Protein AF-A0A0Q4CET9-F1 (afdb_monomer_lite)

Structure (mmCIF, N/CA/C/O backbone):
data_AF-A0A0Q4CET9-F1
#
_entry.id   AF-A0A0Q4CET9-F1
#
loop_
_atom_site.group_PDB
_atom_site.id
_atom_site.type_symbol
_atom_site.label_atom_id
_atom_site.label_alt_id
_atom_site.label_comp_id
_atom_site.label_asym_id
_atom_site.label_entity_id
_atom_site.label_seq_id
_atom_site.pdbx_PDB_ins_code
_atom_site.Cartn_x
_atom_site.Cartn_y
_atom_site.Cartn_z
_atom_site.occupancy
_atom_site.B_iso_or_equiv
_atom_site.auth_seq_id
_atom_site.auth_comp_id
_atom_site.auth_asym_id
_atom_site.auth_atom_id
_atom_site.pdbx_PDB_model_num
ATOM 1 N N . MET A 1 1 ? 0.821 34.204 -10.139 1.00 48.25 1 MET A N 1
ATOM 2 C CA . MET A 1 1 ? -0.213 33.150 -10.226 1.00 48.25 1 MET A CA 1
ATOM 3 C C . MET A 1 1 ? 0.452 31.822 -9.916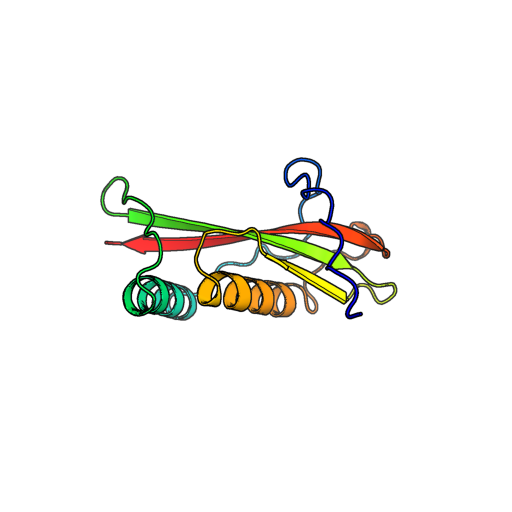 1.00 48.25 1 MET A C 1
ATOM 5 O O . MET A 1 1 ? 1.398 31.469 -10.604 1.00 48.25 1 MET A O 1
ATOM 9 N N . VAL A 1 2 ? 0.029 31.148 -8.847 1.00 58.38 2 VAL A N 1
ATOM 10 C CA . VAL A 1 2 ? 0.481 29.784 -8.529 1.00 58.38 2 VAL A CA 1
ATOM 11 C C . VAL A 1 2 ? -0.295 28.835 -9.450 1.00 58.38 2 VAL A C 1
ATOM 13 O O . VAL A 1 2 ? -1.516 28.986 -9.529 1.00 58.38 2 VAL A O 1
ATOM 16 N N . PRO A 1 3 ? 0.351 27.919 -10.191 1.00 54.19 3 PRO A N 1
ATOM 17 C CA . PRO A 1 3 ? -0.373 26.982 -11.040 1.00 54.19 3 PRO A CA 1
ATOM 18 C C . PRO A 1 3 ? -1.286 26.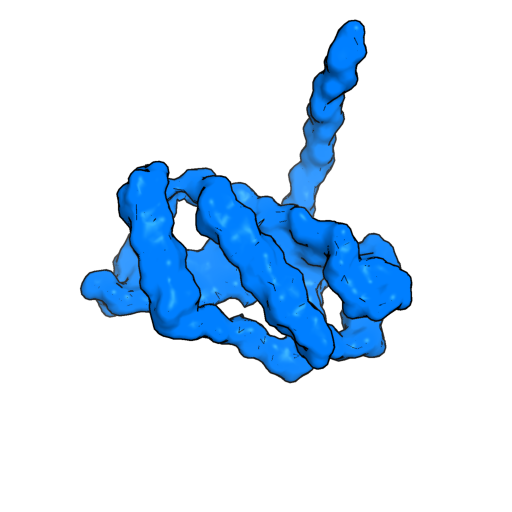106 -10.174 1.00 54.19 3 PRO A C 1
ATOM 20 O O . PRO A 1 3 ? -0.839 25.488 -9.207 1.00 54.19 3 PRO A O 1
ATOM 23 N N . VAL A 1 4 ? -2.577 26.087 -10.512 1.00 57.38 4 VAL A N 1
ATOM 24 C CA . VAL A 1 4 ? -3.564 25.187 -9.904 1.00 57.38 4 VAL A CA 1
ATOM 25 C C . VAL A 1 4 ? -3.126 23.754 -10.226 1.00 57.38 4 VAL A C 1
ATOM 27 O O . VAL A 1 4 ? -2.838 23.480 -11.396 1.00 57.38 4 VAL A O 1
ATOM 30 N N . PRO A 1 5 ? -3.038 22.840 -9.244 1.00 59.28 5 PRO A N 1
ATOM 31 C CA . PRO A 1 5 ? -2.676 21.458 -9.521 1.00 59.28 5 PRO A CA 1
ATOM 32 C C . PRO A 1 5 ? -3.666 20.885 -10.534 1.00 59.28 5 PRO A C 1
ATOM 34 O O . PRO A 1 5 ? -4.872 20.868 -10.289 1.00 59.28 5 PRO A O 1
ATOM 37 N N . GLN A 1 6 ? -3.163 20.449 -11.688 1.00 55.19 6 GLN A N 1
ATOM 38 C CA . GLN A 1 6 ? -3.982 19.763 -12.679 1.00 55.19 6 GLN A CA 1
ATOM 39 C C . GLN A 1 6 ? -4.577 18.517 -12.021 1.00 55.19 6 GLN A C 1
ATOM 41 O O . GLN A 1 6 ? -3.845 17.731 -11.411 1.00 55.19 6 GLN A O 1
ATOM 46 N N . ALA A 1 7 ? -5.898 18.353 -12.127 1.00 50.06 7 ALA A N 1
ATOM 47 C CA . ALA A 1 7 ? -6.579 17.139 -11.710 1.00 50.06 7 ALA A CA 1
ATOM 48 C C . ALA A 1 7 ? -5.901 15.960 -12.416 1.00 50.06 7 ALA A C 1
ATOM 50 O O . ALA A 1 7 ? -6.000 15.808 -13.633 1.00 50.06 7 ALA A O 1
ATOM 51 N N . ARG A 1 8 ? -5.142 15.164 -11.658 1.00 58.56 8 ARG A N 1
ATOM 52 C CA . ARG A 1 8 ? -4.598 13.907 -12.163 1.00 58.56 8 ARG A CA 1
ATOM 53 C C . ARG A 1 8 ? -5.801 13.065 -12.556 1.00 58.56 8 ARG A C 1
ATOM 55 O O . ARG A 1 8 ? -6.713 12.919 -11.740 1.00 58.56 8 ARG A O 1
ATOM 62 N N . SER A 1 9 ? -5.814 12.545 -13.782 1.00 62.28 9 SER A N 1
ATOM 63 C CA . SER A 1 9 ? -6.813 11.554 -14.174 1.00 62.28 9 SER A CA 1
ATOM 64 C C . SER A 1 9 ? -6.915 10.504 -13.065 1.00 62.28 9 SER A C 1
ATOM 66 O O . SER A 1 9 ? -5.871 10.075 -12.554 1.00 62.28 9 SER A O 1
ATOM 68 N N . PRO A 1 10 ? -8.133 10.139 -12.635 1.00 82.75 10 PRO A N 1
ATOM 69 C CA . PRO A 1 10 ? -8.302 9.167 -11.570 1.00 82.75 10 PRO A CA 1
ATOM 70 C C . PRO A 1 10 ? -7.569 7.882 -11.956 1.00 82.75 10 PRO A C 1
ATOM 72 O O . PRO A 1 10 ? -7.695 7.396 -13.079 1.00 82.75 10 PRO A O 1
ATOM 75 N N . ILE A 1 11 ? -6.756 7.370 -11.034 1.00 88.69 11 ILE A N 1
ATOM 76 C CA . ILE A 1 11 ? -6.028 6.119 -11.242 1.00 88.69 11 ILE A CA 1
ATOM 77 C C . ILE A 1 11 ? -7.062 5.006 -11.410 1.00 88.69 11 ILE A C 1
ATOM 79 O O . ILE A 1 11 ? -7.895 4.796 -10.524 1.00 88.69 11 ILE A O 1
ATOM 83 N N . ASP A 1 12 ? -6.985 4.269 -12.516 1.00 92.12 12 ASP A N 1
ATOM 84 C CA . ASP A 1 12 ? -7.723 3.020 -12.660 1.00 92.12 12 ASP A CA 1
ATOM 85 C C . ASP A 1 12 ? -7.020 1.918 -11.854 1.00 92.12 12 ASP A C 1
ATOM 87 O O . ASP A 1 12 ? -6.099 1.242 -12.312 1.00 92.12 12 ASP A O 1
ATOM 91 N N . TRP A 1 13 ? -7.458 1.757 -10.607 1.00 93.31 13 TRP A N 1
ATOM 92 C CA . TRP A 1 13 ? -6.919 0.781 -9.660 1.00 93.31 13 TRP A CA 1
ATOM 93 C C . TRP A 1 13 ? -7.117 -0.678 -10.076 1.00 93.31 13 TRP A C 1
ATOM 95 O O . TRP A 1 13 ? -6.433 -1.554 -9.539 1.00 93.31 13 TRP A O 1
ATOM 105 N N . GLN A 1 14 ? -8.075 -0.962 -10.961 1.00 92.75 14 GLN A N 1
ATOM 106 C CA . GLN A 1 14 ? -8.341 -2.322 -11.431 1.00 92.75 14 GLN A CA 1
ATOM 107 C C . GLN A 1 14 ? -7.447 -2.683 -12.619 1.00 92.75 14 GLN A C 1
ATOM 109 O O . GLN A 1 14 ? -7.084 -3.847 -12.764 1.00 92.75 14 GLN A O 1
ATOM 114 N N . ALA A 1 15 ? -7.035 -1.689 -13.411 1.00 93.94 15 ALA A N 1
ATOM 115 C CA . ALA A 1 15 ? -6.090 -1.871 -14.509 1.00 93.94 15 ALA A CA 1
ATOM 116 C C . ALA A 1 15 ? -4.628 -2.024 -14.052 1.00 93.94 15 ALA A C 1
ATOM 118 O O . ALA A 1 15 ? -3.793 -2.504 -14.820 1.00 93.94 15 ALA A O 1
ATOM 119 N N . LEU A 1 16 ? -4.291 -1.627 -12.819 1.00 96.12 16 LEU A N 1
ATOM 120 C CA . LEU A 1 16 ? -2.931 -1.773 -12.299 1.00 96.12 16 LEU A CA 1
ATOM 121 C C . LEU A 1 16 ? -2.581 -3.252 -12.044 1.00 96.12 16 LEU A C 1
ATOM 123 O O . LEU A 1 16 ? -3.263 -3.909 -11.250 1.00 96.12 16 LEU A O 1
ATOM 127 N N . PRO A 1 17 ? -1.480 -3.774 -12.618 1.00 96.75 17 PRO A N 1
ATOM 128 C CA . PRO A 1 17 ? -1.016 -5.119 -12.305 1.00 96.75 17 PRO A CA 1
ATOM 129 C C . PRO A 1 17 ? -0.595 -5.219 -10.829 1.00 96.75 17 PRO A C 1
ATOM 131 O O . PRO A 1 17 ? -0.075 -4.249 -10.266 1.00 96.75 17 PRO A O 1
ATOM 134 N N . PRO A 1 18 ? -0.768 -6.382 -10.178 1.00 96.44 18 PRO A N 1
ATOM 135 C CA . PRO A 1 18 ? -0.323 -6.569 -8.803 1.00 96.44 18 PRO A CA 1
ATOM 136 C C . PRO A 1 18 ? 1.201 -6.449 -8.708 1.00 96.44 18 PRO A C 1
ATOM 138 O O . PRO A 1 18 ? 1.930 -6.933 -9.576 1.00 96.44 18 PRO A O 1
ATOM 141 N N . LEU A 1 19 ? 1.699 -5.827 -7.638 1.00 96.31 19 LEU A N 1
ATOM 142 C CA . LEU A 1 19 ? 3.136 -5.706 -7.409 1.00 96.31 19 LEU A CA 1
ATOM 143 C C . LEU A 1 19 ? 3.739 -7.100 -7.123 1.00 96.31 19 LEU A C 1
ATOM 145 O O . LEU A 1 19 ? 3.325 -7.758 -6.162 1.00 96.31 19 LEU A O 1
ATOM 149 N N . PRO A 1 20 ? 4.712 -7.577 -7.924 1.00 95.12 20 PRO A N 1
ATOM 150 C CA . PRO A 1 20 ? 5.167 -8.964 -7.873 1.00 95.12 20 PRO A CA 1
ATOM 151 C C . PRO A 1 20 ? 6.203 -9.165 -6.758 1.00 95.12 20 PRO A C 1
ATOM 153 O O . PRO A 1 20 ? 7.417 -9.217 -6.985 1.00 95.12 20 PRO A O 1
ATOM 156 N N . TYR A 1 21 ? 5.714 -9.283 -5.527 1.00 94.50 21 TYR A N 1
ATOM 157 C CA . TYR A 1 21 ? 6.533 -9.652 -4.378 1.00 94.50 21 TYR A CA 1
ATOM 158 C C . TYR A 1 21 ? 7.039 -11.100 -4.483 1.00 94.50 21 TYR A C 1
ATOM 160 O O . TYR A 1 21 ? 6.304 -12.004 -4.876 1.00 94.50 21 TYR A O 1
ATOM 168 N N . ARG A 1 22 ? 8.280 -11.351 -4.051 1.00 94.94 22 ARG A N 1
ATOM 169 C CA . ARG A 1 22 ? 8.816 -12.705 -3.821 1.00 94.94 22 ARG A CA 1
ATOM 170 C C . ARG A 1 22 ? 8.118 -13.363 -2.636 1.00 94.94 22 ARG A C 1
ATOM 172 O O . ARG A 1 22 ? 7.834 -14.555 -2.668 1.00 94.94 22 ARG A O 1
ATOM 179 N N . ARG A 1 23 ? 7.870 -12.584 -1.580 1.00 93.88 23 ARG A N 1
ATOM 180 C CA . ARG A 1 23 ? 7.097 -12.974 -0.398 1.00 93.88 23 ARG A CA 1
ATOM 181 C C . ARG A 1 23 ? 6.010 -11.944 -0.153 1.00 93.88 23 ARG A C 1
ATOM 183 O O . ARG A 1 23 ? 6.326 -10.775 0.069 1.00 93.88 23 ARG A O 1
ATOM 190 N N . THR A 1 24 ? 4.755 -12.385 -0.171 1.00 91.94 24 THR A N 1
ATOM 191 C CA . THR A 1 24 ? 3.602 -11.526 0.112 1.00 91.94 24 THR A CA 1
ATOM 192 C C . THR A 1 24 ? 3.757 -10.883 1.491 1.00 91.94 24 THR A C 1
ATOM 194 O O . THR A 1 24 ? 3.853 -11.613 2.484 1.00 91.94 24 THR A O 1
ATOM 197 N N . PRO A 1 25 ? 3.795 -9.544 1.578 1.00 92.81 25 PRO A N 1
ATOM 198 C CA . PRO A 1 25 ? 3.910 -8.860 2.853 1.00 92.81 25 PRO A CA 1
ATOM 199 C C . PRO A 1 25 ? 2.702 -9.134 3.740 1.00 92.81 25 PRO A C 1
ATOM 201 O O . PRO A 1 25 ? 1.562 -9.131 3.277 1.00 92.81 25 PRO A O 1
ATOM 204 N N . ARG A 1 26 ? 2.959 -9.352 5.028 1.00 93.94 26 ARG A N 1
ATOM 205 C CA . ARG A 1 26 ? 1.928 -9.453 6.059 1.00 93.94 26 ARG A CA 1
ATOM 206 C C . ARG A 1 26 ? 2.250 -8.439 7.153 1.00 93.94 26 ARG A C 1
ATOM 208 O O . ARG A 1 26 ? 3.323 -8.561 7.755 1.00 93.94 26 ARG A O 1
ATOM 215 N N . PRO A 1 27 ? 1.381 -7.443 7.395 1.00 95.56 27 PRO A N 1
ATOM 216 C CA . PRO A 1 27 ? 1.531 -6.547 8.531 1.00 95.56 27 PRO A CA 1
ATOM 217 C C . PRO A 1 27 ? 1.652 -7.327 9.841 1.00 95.56 27 PRO A C 1
ATOM 219 O O . PRO A 1 27 ? 0.978 -8.335 10.050 1.00 95.56 27 PRO A O 1
ATOM 222 N N . THR A 1 28 ? 2.549 -6.884 10.719 1.00 96.25 28 THR A N 1
ATOM 223 C CA . THR A 1 28 ? 2.699 -7.489 12.047 1.00 96.25 28 THR A CA 1
ATOM 224 C C . THR A 1 28 ? 1.590 -7.005 12.979 1.00 96.25 28 THR A C 1
ATOM 226 O O . THR A 1 28 ? 0.992 -5.954 12.752 1.00 96.25 28 THR A O 1
ATOM 229 N N . ALA A 1 29 ? 1.373 -7.710 14.093 1.00 95.75 29 ALA A N 1
ATOM 230 C CA . ALA A 1 29 ? 0.418 -7.279 15.115 1.00 95.75 29 ALA A CA 1
ATOM 231 C C . ALA A 1 29 ? 0.691 -5.847 15.621 1.00 95.75 29 ALA A C 1
ATOM 233 O O . ALA A 1 29 ? -0.243 -5.082 15.843 1.00 95.75 29 ALA A O 1
ATOM 234 N N . GLN A 1 30 ? 1.965 -5.452 15.740 1.00 96.75 30 GLN A N 1
ATOM 235 C CA . GLN A 1 30 ? 2.349 -4.095 16.144 1.00 96.75 30 GLN A CA 1
ATOM 236 C C . GLN A 1 30 ? 1.965 -3.042 15.093 1.00 96.75 30 GLN A C 1
ATOM 238 O O . GLN A 1 30 ? 1.456 -1.980 15.447 1.00 96.75 30 GLN A O 1
ATOM 243 N N . MET A 1 31 ? 2.174 -3.334 13.805 1.00 97.69 31 MET A N 1
ATOM 244 C CA . MET A 1 31 ? 1.774 -2.442 12.708 1.00 97.69 31 MET A CA 1
ATOM 245 C C . MET A 1 31 ? 0.249 -2.295 12.653 1.00 97.69 31 MET A C 1
ATOM 247 O O . MET A 1 31 ? -0.264 -1.186 12.527 1.00 97.69 31 MET A O 1
ATOM 251 N N . THR A 1 32 ? -0.482 -3.399 12.820 1.00 97.44 32 THR A N 1
ATOM 252 C CA . THR A 1 32 ? -1.946 -3.384 12.909 1.00 97.44 32 THR A CA 1
ATOM 253 C C . THR A 1 32 ? -2.430 -2.577 14.116 1.00 97.44 32 THR A C 1
ATOM 255 O O . THR A 1 32 ? -3.358 -1.782 13.986 1.00 97.44 32 THR A O 1
ATOM 258 N N . ALA A 1 33 ? -1.795 -2.718 15.283 1.00 96.38 33 ALA A N 1
ATOM 259 C CA . ALA A 1 33 ? -2.148 -1.950 16.478 1.00 96.38 33 ALA A CA 1
ATOM 260 C C . ALA A 1 33 ? -1.937 -0.438 16.286 1.00 96.38 33 ALA A C 1
ATOM 262 O O . ALA A 1 33 ? -2.766 0.358 16.733 1.00 96.38 33 ALA A O 1
ATOM 263 N N . PHE A 1 34 ? -0.870 -0.043 15.581 1.00 96.69 34 PHE A N 1
ATOM 264 C CA . PHE A 1 34 ? -0.647 1.350 15.195 1.00 96.69 34 PHE A CA 1
ATOM 265 C C . PHE A 1 34 ? -1.804 1.876 14.334 1.00 96.69 34 PHE A C 1
ATOM 267 O O . PHE A 1 34 ? -2.432 2.863 14.714 1.00 96.69 34 PHE A O 1
ATOM 274 N N . ILE A 1 35 ? -2.167 1.167 13.258 1.00 96.50 35 ILE A N 1
ATOM 275 C CA . ILE A 1 35 ? -3.306 1.535 12.400 1.00 96.50 35 ILE A CA 1
ATOM 276 C C . ILE A 1 35 ? -4.595 1.688 13.210 1.00 96.50 35 ILE A C 1
ATOM 278 O O . ILE A 1 35 ? -5.274 2.705 13.099 1.00 96.50 35 ILE A O 1
ATOM 282 N N . GLN A 1 36 ? -4.916 0.723 14.074 1.00 95.75 36 GLN A N 1
ATOM 283 C CA . GLN A 1 36 ? -6.101 0.808 14.929 1.00 95.75 36 GLN A CA 1
ATOM 284 C C . GLN A 1 36 ? -6.098 2.052 15.822 1.00 95.75 36 GLN A C 1
ATOM 286 O O . GLN A 1 36 ? -7.141 2.676 16.026 1.00 95.75 36 GLN A O 1
ATOM 291 N N . SER A 1 37 ? -4.939 2.404 16.385 1.00 95.62 37 SER A N 1
ATOM 292 C CA . SER A 1 37 ? -4.817 3.598 17.215 1.00 95.62 37 SER A CA 1
ATOM 293 C C . SER A 1 37 ? -5.015 4.880 16.411 1.00 95.62 37 SER A C 1
ATOM 295 O O . SER A 1 37 ? -5.725 5.763 16.887 1.00 95.62 37 SER A O 1
ATOM 297 N N . GLU A 1 38 ? -4.485 4.953 15.190 1.00 96.50 38 GLU A N 1
ATOM 298 C CA . GLU A 1 38 ? -4.638 6.116 14.313 1.00 96.50 38 GLU A CA 1
ATOM 299 C C . GLU A 1 38 ? -6.077 6.282 13.831 1.00 96.50 38 GLU A C 1
ATOM 301 O O . GLU A 1 38 ? -6.611 7.387 13.900 1.00 96.50 38 GLU A O 1
ATOM 306 N N . LEU A 1 39 ? -6.753 5.187 13.464 1.00 95.75 39 LEU A N 1
ATOM 307 C CA . LEU A 1 39 ? -8.172 5.229 13.098 1.00 95.75 39 LEU A CA 1
ATOM 308 C C . LEU A 1 39 ? -9.029 5.847 14.214 1.00 95.75 39 LEU A C 1
ATOM 310 O O . LEU A 1 39 ? -9.917 6.650 13.938 1.00 95.75 39 LEU A O 1
ATOM 314 N N . ARG A 1 40 ? -8.746 5.507 15.480 1.00 94.19 40 ARG A N 1
ATOM 315 C CA . ARG A 1 40 ? -9.440 6.088 16.642 1.00 94.19 40 ARG A CA 1
ATOM 316 C C . ARG A 1 40 ? -9.035 7.540 16.896 1.00 94.19 40 ARG A C 1
ATOM 318 O O . ARG A 1 40 ? -9.902 8.378 17.110 1.00 94.19 40 ARG A O 1
ATOM 325 N N . ARG A 1 41 ? -7.732 7.840 16.889 1.00 95.31 41 ARG A N 1
ATOM 326 C CA . ARG A 1 41 ? 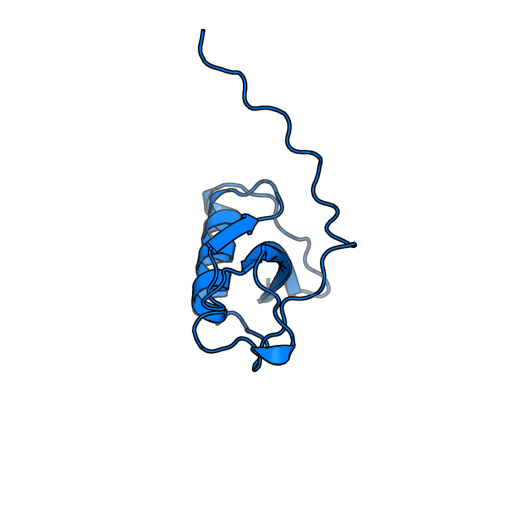-7.186 9.171 17.217 1.00 95.31 41 ARG A CA 1
ATOM 327 C C . ARG A 1 41 ? -7.611 10.238 16.216 1.00 95.31 41 ARG A C 1
ATOM 329 O O . ARG A 1 41 ? -7.991 11.329 16.622 1.00 95.31 41 ARG A O 1
ATOM 336 N N . ALA A 1 42 ? -7.561 9.915 14.929 1.00 91.00 42 ALA A N 1
ATOM 337 C CA . ALA A 1 42 ? -7.897 10.835 13.850 1.00 91.00 42 ALA A CA 1
ATOM 338 C C . ALA A 1 42 ? -9.395 10.831 13.498 1.00 91.00 42 ALA A C 1
ATOM 340 O O . ALA A 1 42 ? -9.796 11.525 12.570 1.00 91.00 42 ALA A O 1
ATOM 341 N N . SER A 1 43 ? -10.222 10.069 14.232 1.00 90.88 43 SER A N 1
ATOM 342 C CA . SER A 1 43 ? -11.652 9.884 13.936 1.00 90.88 43 SER A CA 1
ATOM 343 C C . SER A 1 43 ? -11.909 9.452 12.485 1.00 90.88 43 SER A C 1
ATOM 345 O O . SER A 1 43 ? -12.878 9.880 11.861 1.00 90.88 43 SER A O 1
ATOM 347 N N . CYS A 1 44 ? -11.024 8.614 11.941 1.00 94.06 44 CYS A N 1
ATOM 348 C CA . CYS A 1 44 ? -11.154 8.106 10.581 1.00 94.06 44 CYS A CA 1
ATOM 349 C C . CYS A 1 44 ? -12.307 7.097 10.472 1.00 94.06 44 CYS A C 1
ATOM 351 O O . CYS A 1 44 ? -12.644 6.436 11.465 1.00 94.06 44 CYS A O 1
ATOM 353 N N . PRO A 1 45 ? -12.862 6.888 9.264 1.00 93.12 45 PRO A N 1
ATOM 354 C CA . PRO A 1 45 ? -13.805 5.806 9.022 1.00 93.12 45 PRO A CA 1
ATOM 355 C C . PRO A 1 45 ? -13.217 4.458 9.447 1.00 93.12 45 PRO A C 1
ATOM 357 O O . PRO A 1 45 ? -12.101 4.093 9.071 1.00 93.12 45 PRO A O 1
ATOM 360 N N . ARG A 1 46 ? -13.972 3.708 10.251 1.00 91.62 46 ARG A N 1
ATOM 361 C CA . ARG A 1 46 ? -13.574 2.377 10.715 1.00 91.62 46 ARG A CA 1
ATOM 362 C C . ARG A 1 46 ? -14.292 1.311 9.890 1.00 91.62 46 ARG A C 1
ATOM 364 O O . ARG A 1 46 ? -15.488 1.464 9.636 1.00 91.62 46 ARG A O 1
ATOM 371 N N . PRO A 1 47 ? -13.602 0.231 9.486 1.00 91.88 47 PRO A N 1
ATOM 372 C CA . PRO A 1 47 ? -14.268 -0.884 8.831 1.00 91.88 47 PRO A CA 1
ATOM 373 C C . PRO A 1 47 ? -15.281 -1.519 9.785 1.00 91.88 47 PRO A C 1
ATOM 375 O O . PRO A 1 47 ? -15.020 -1.655 10.982 1.00 91.88 47 PRO A O 1
ATOM 378 N N . LEU A 1 48 ? -16.435 -1.910 9.247 1.00 89.38 48 LEU A N 1
ATOM 379 C CA . LEU A 1 48 ? -17.449 -2.630 10.008 1.00 89.38 48 LEU A CA 1
ATOM 380 C C . LEU A 1 48 ? -16.940 -4.046 10.321 1.00 89.38 48 LEU A C 1
ATOM 382 O O . LEU A 1 48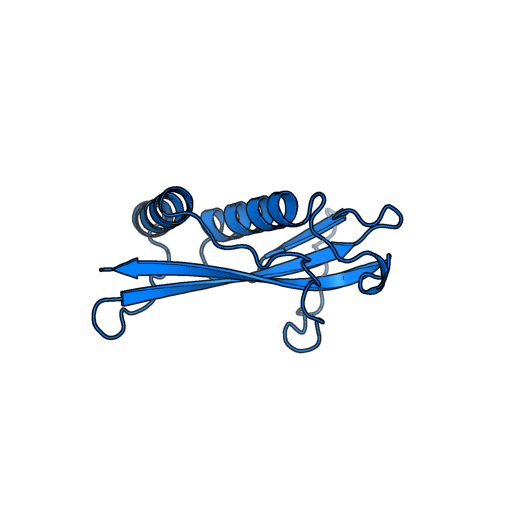 ? -16.547 -4.759 9.392 1.00 89.38 48 LEU A O 1
ATOM 386 N N . PRO A 1 49 ? -16.946 -4.478 11.593 1.00 91.19 49 PRO A N 1
ATOM 387 C CA . PRO A 1 49 ? -16.560 -5.837 11.940 1.00 91.19 49 PRO A CA 1
ATOM 388 C C . PRO A 1 49 ? -17.540 -6.866 11.364 1.00 91.19 49 PRO A C 1
ATOM 390 O O . PRO A 1 49 ? -18.757 -6.701 11.449 1.00 91.19 49 PRO A O 1
ATOM 393 N N . VAL A 1 50 ? -17.013 -7.972 10.844 1.00 90.81 50 VAL A N 1
ATOM 394 C CA . VAL A 1 50 ? -17.775 -9.154 10.425 1.00 90.81 50 VAL A CA 1
ATOM 395 C C . VAL A 1 50 ? -17.372 -10.310 11.332 1.00 90.81 50 VAL A C 1
ATOM 397 O O . VAL A 1 50 ? -16.195 -10.656 11.423 1.00 90.81 50 VAL A O 1
ATOM 400 N N . SER A 1 51 ? -18.338 -10.897 12.042 1.00 91.50 51 SER A N 1
ATOM 401 C CA . SER A 1 51 ? -18.094 -11.990 13.000 1.00 91.50 51 SER A CA 1
ATOM 402 C C . SER A 1 51 ? -17.021 -11.655 14.054 1.00 91.50 51 SER A C 1
ATOM 404 O O . SER A 1 51 ? -16.149 -12.473 14.348 1.00 91.50 51 SER A O 1
ATOM 406 N N . GLY A 1 52 ? -17.053 -10.429 14.591 1.00 91.69 52 GLY A N 1
ATOM 407 C CA . GLY A 1 52 ? -16.101 -9.951 15.607 1.00 91.69 52 GLY A CA 1
ATOM 408 C C . GLY A 1 52 ? -14.695 -9.650 15.078 1.00 91.69 52 GLY A C 1
ATOM 409 O O . GLY A 1 52 ? -13.770 -9.457 15.862 1.00 91.69 52 GLY A O 1
ATOM 410 N N . ARG A 1 53 ? -14.504 -9.630 13.753 1.00 93.00 53 ARG A N 1
ATOM 411 C CA . ARG A 1 53 ? -13.226 -9.290 13.122 1.00 93.00 53 ARG A CA 1
ATOM 412 C C . ARG A 1 53 ? -13.383 -8.104 12.194 1.00 93.00 53 ARG A C 1
ATOM 414 O O . ARG A 1 53 ? -14.250 -8.103 11.325 1.00 93.00 53 ARG A O 1
ATOM 421 N N . ALA A 1 54 ? -12.514 -7.121 12.349 1.00 94.31 54 ALA A N 1
ATOM 422 C CA . ALA A 1 54 ? -12.413 -5.994 11.442 1.00 94.31 54 ALA A CA 1
ATOM 423 C C . ALA A 1 54 ? -11.235 -6.203 10.485 1.00 94.31 54 ALA A C 1
ATOM 425 O O . ALA A 1 54 ? -10.189 -6.736 10.865 1.00 94.31 54 ALA A O 1
ATOM 426 N N . GLN A 1 55 ? -11.410 -5.779 9.235 1.00 95.19 55 GLN A N 1
ATOM 427 C CA . GLN A 1 55 ? -10.366 -5.807 8.217 1.00 95.19 55 GLN A CA 1
ATOM 428 C C . GLN A 1 55 ? -10.312 -4.460 7.501 1.00 95.19 55 GLN A C 1
ATOM 430 O O . GLN A 1 55 ? -11.329 -3.958 7.028 1.00 95.19 55 GLN A O 1
ATOM 435 N N . LEU A 1 56 ? -9.112 -3.897 7.395 1.00 96.19 56 LEU A N 1
ATOM 436 C CA . LEU A 1 56 ? -8.829 -2.718 6.591 1.00 96.19 56 LEU A CA 1
ATOM 437 C C . LEU A 1 56 ? -7.907 -3.099 5.434 1.00 96.19 56 LEU A C 1
ATOM 439 O O . LEU A 1 56 ? -6.790 -3.573 5.651 1.00 96.19 56 LEU A O 1
ATOM 443 N N . GLN A 1 57 ? -8.363 -2.843 4.210 1.00 95.94 57 GLN A N 1
ATOM 444 C CA . GLN A 1 57 ? -7.537 -2.921 3.013 1.00 95.94 57 GLN A CA 1
ATOM 445 C C . GLN A 1 57 ? -7.043 -1.528 2.624 1.00 95.94 57 GLN A C 1
ATOM 447 O O . GLN A 1 57 ? -7.841 -0.601 2.501 1.00 95.94 57 GLN A O 1
ATOM 452 N N . VAL A 1 58 ? -5.740 -1.400 2.367 1.00 96.81 58 VAL A N 1
ATOM 453 C CA . VAL A 1 58 ? -5.143 -0.184 1.805 1.00 96.81 58 VAL A CA 1
ATOM 454 C C . VAL A 1 58 ? -4.426 -0.535 0.507 1.00 96.81 58 VAL A C 1
ATOM 456 O O . VAL A 1 58 ? -3.502 -1.351 0.492 1.00 96.81 58 VAL A O 1
ATOM 459 N N . ASP A 1 59 ? -4.869 0.083 -0.586 1.00 97.69 59 ASP A N 1
ATOM 460 C CA . ASP A 1 59 ? -4.245 -0.046 -1.900 1.00 97.69 59 ASP A CA 1
ATOM 461 C C . ASP A 1 59 ? -3.212 1.068 -2.095 1.00 97.69 59 ASP A C 1
ATOM 463 O O . ASP A 1 59 ? -3.470 2.228 -1.773 1.00 97.69 59 ASP A O 1
ATOM 467 N N . VAL A 1 60 ? -2.055 0.740 -2.663 1.00 98.06 60 VAL A N 1
ATOM 468 C CA . VAL A 1 60 ? -1.007 1.716 -2.985 1.00 98.06 60 VAL A CA 1
ATOM 469 C C . VAL A 1 60 ? -0.534 1.487 -4.413 1.00 98.06 60 VAL A C 1
ATOM 471 O O . VA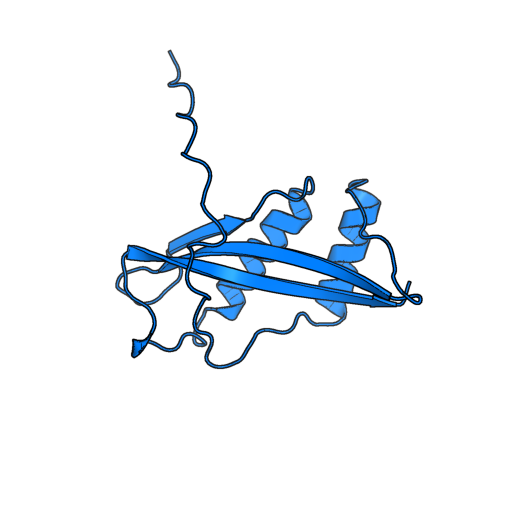L A 1 60 ? -0.103 0.388 -4.759 1.00 98.06 60 VAL A O 1
ATOM 474 N N . ALA A 1 61 ? -0.605 2.520 -5.247 1.00 98.06 61 ALA A N 1
ATOM 475 C CA . ALA A 1 61 ? 0.012 2.518 -6.562 1.00 98.06 61 ALA A CA 1
ATOM 476 C C . ALA A 1 61 ? 1.514 2.779 -6.401 1.00 98.06 61 ALA A C 1
ATOM 478 O O . ALA A 1 61 ? 1.913 3.685 -5.672 1.00 98.06 61 ALA A O 1
ATOM 479 N N . VAL A 1 62 ? 2.348 1.987 -7.065 1.00 97.38 62 VAL A N 1
ATOM 480 C CA . VAL A 1 62 ? 3.804 1.975 -6.905 1.00 97.38 62 VAL A CA 1
ATOM 481 C C . VAL A 1 62 ? 4.458 2.107 -8.271 1.00 97.38 62 VAL A C 1
ATOM 483 O O . VAL A 1 62 ? 4.234 1.265 -9.137 1.00 97.38 62 VAL A O 1
ATOM 486 N N . LEU A 1 63 ? 5.281 3.137 -8.451 1.00 96.88 63 LEU A N 1
ATOM 487 C CA . LEU A 1 63 ? 6.112 3.317 -9.639 1.00 96.88 63 LEU A CA 1
ATOM 488 C C . LEU A 1 63 ? 7.475 2.661 -9.414 1.00 96.88 63 LEU A C 1
ATOM 490 O O . LEU A 1 63 ? 8.161 2.983 -8.437 1.00 96.88 63 LEU A O 1
ATOM 494 N N . ILE A 1 64 ? 7.886 1.789 -10.333 1.00 95.00 64 ILE A N 1
ATOM 495 C CA . ILE A 1 64 ? 9.205 1.146 -10.303 1.00 95.00 64 ILE A CA 1
ATOM 496 C C . ILE A 1 64 ? 10.186 1.904 -11.202 1.00 95.00 64 ILE A C 1
ATOM 498 O O . ILE A 1 64 ? 9.864 2.255 -12.333 1.00 95.00 64 ILE A O 1
ATOM 502 N N . GLY A 1 65 ? 11.384 2.179 -10.689 1.00 91.81 65 GLY A N 1
ATOM 503 C CA . GLY A 1 65 ? 12.480 2.808 -11.429 1.00 91.81 65 GLY A CA 1
ATOM 504 C C . GLY A 1 65 ? 13.344 1.820 -12.206 1.00 91.81 65 GLY A C 1
ATOM 505 O O . GLY A 1 65 ? 13.192 0.607 -12.085 1.00 91.81 65 GLY A O 1
ATOM 506 N N . GLU A 1 66 ? 14.291 2.355 -12.974 1.00 87.31 66 GLU A N 1
ATOM 507 C CA . GLU A 1 66 ? 15.255 1.589 -13.789 1.00 87.31 66 GLU A CA 1
ATOM 508 C C . GLU A 1 66 ? 16.150 0.653 -12.967 1.00 87.31 66 GLU A C 1
ATOM 510 O O . GLU A 1 66 ? 16.532 -0.425 -13.409 1.00 87.31 66 GLU A O 1
ATOM 515 N N . ASP A 1 67 ? 16.410 1.024 -11.721 1.00 87.19 67 ASP A N 1
ATOM 516 C CA . ASP A 1 67 ? 17.136 0.255 -10.715 1.00 87.19 67 ASP A CA 1
ATOM 517 C C . ASP A 1 67 ? 16.277 -0.814 -10.016 1.00 87.19 67 ASP A C 1
ATOM 519 O O . ASP A 1 67 ? 16.719 -1.434 -9.050 1.00 87.19 67 ASP A O 1
ATOM 523 N N . HIS A 1 68 ? 15.054 -1.058 -10.500 1.00 84.19 68 HIS A N 1
ATOM 524 C CA . HIS A 1 68 ? 14.075 -1.976 -9.908 1.00 84.19 68 HIS A CA 1
ATOM 525 C C . HIS A 1 68 ? 13.704 -1.630 -8.456 1.00 84.19 68 HIS A C 1
ATOM 527 O O . HIS A 1 68 ? 13.250 -2.491 -7.697 1.00 84.19 68 HIS A O 1
ATOM 533 N N . VAL A 1 69 ? 13.874 -0.365 -8.064 1.00 89.62 69 VAL A N 1
ATOM 534 C CA . VAL A 1 69 ? 13.451 0.155 -6.759 1.00 89.62 69 VAL A CA 1
ATOM 535 C C . VAL A 1 69 ? 12.192 1.002 -6.900 1.00 89.62 69 VAL A C 1
ATOM 537 O O . VAL A 1 69 ? 11.852 1.484 -7.981 1.00 89.62 69 VAL A O 1
ATOM 540 N N . VAL A 1 70 ? 11.494 1.209 -5.786 1.00 94.88 70 VAL A N 1
ATOM 541 C CA . VAL A 1 70 ? 10.328 2.096 -5.745 1.00 94.88 70 VAL A CA 1
ATOM 542 C C . VAL A 1 70 ? 10.772 3.549 -5.922 1.00 94.88 70 VAL A C 1
ATOM 544 O O . VAL A 1 70 ? 11.598 4.042 -5.156 1.00 94.88 70 VAL A O 1
ATOM 547 N N . ARG A 1 71 ? 10.197 4.240 -6.910 1.00 95.62 71 ARG A N 1
ATOM 548 C CA . ARG A 1 71 ? 10.449 5.664 -7.195 1.00 95.62 71 ARG A CA 1
ATOM 549 C C . ARG A 1 71 ? 9.362 6.583 -6.666 1.00 95.62 71 ARG A C 1
ATOM 551 O O . ARG A 1 71 ? 9.659 7.701 -6.262 1.00 95.62 71 ARG A O 1
ATOM 558 N N . ALA A 1 72 ? 8.117 6.119 -6.675 1.00 95.88 72 ALA A N 1
ATOM 559 C CA . ALA A 1 72 ? 6.988 6.866 -6.148 1.00 95.88 72 ALA A CA 1
ATOM 560 C C . ALA A 1 72 ? 5.898 5.920 -5.646 1.00 95.88 72 ALA A C 1
ATOM 562 O O . ALA A 1 72 ? 5.757 4.796 -6.130 1.00 95.88 72 ALA A O 1
ATOM 563 N N . THR A 1 73 ? 5.104 6.414 -4.702 1.00 96.94 73 THR A N 1
ATOM 564 C CA . THR A 1 73 ? 3.912 5.740 -4.193 1.00 96.94 73 THR A CA 1
ATOM 565 C C . THR A 1 73 ? 2.744 6.710 -4.145 1.00 96.94 73 THR A C 1
ATOM 567 O O . THR A 1 73 ? 2.917 7.857 -3.733 1.00 96.94 73 THR A O 1
ATOM 570 N N . ILE A 1 74 ? 1.554 6.248 -4.513 1.00 97.00 74 ILE A N 1
ATOM 571 C CA . ILE A 1 74 ? 0.300 6.987 -4.360 1.00 97.00 74 ILE A CA 1
ATOM 572 C C . ILE A 1 74 ? -0.669 6.063 -3.616 1.00 97.00 74 ILE A C 1
ATOM 574 O O . ILE A 1 74 ? -1.083 5.065 -4.200 1.00 97.00 74 ILE A O 1
ATOM 578 N N . PRO A 1 75 ? -1.008 6.319 -2.341 1.00 97.00 75 PRO A N 1
ATOM 579 C CA . PRO A 1 75 ? -2.031 5.542 -1.653 1.00 97.00 75 PRO A CA 1
ATOM 580 C C . PRO A 1 75 ? -3.419 5.865 -2.218 1.00 97.00 75 PRO A C 1
ATOM 582 O O . PRO A 1 75 ? -3.690 6.989 -2.649 1.00 97.00 75 PRO A O 1
ATOM 585 N N . ARG A 1 76 ? -4.309 4.874 -2.220 1.00 96.25 76 ARG A N 1
ATOM 586 C CA . ARG A 1 76 ? -5.728 5.088 -2.490 1.00 96.25 76 ARG A CA 1
ATOM 587 C C . ARG A 1 76 ? -6.343 5.804 -1.297 1.00 96.25 76 ARG A C 1
ATOM 589 O O . ARG A 1 76 ? -6.154 5.363 -0.169 1.00 96.25 76 ARG A O 1
ATOM 596 N N . ALA A 1 77 ? -7.087 6.872 -1.565 1.00 94.69 77 ALA A N 1
ATOM 597 C CA . ALA A 1 77 ? -7.805 7.590 -0.523 1.00 94.69 77 ALA A CA 1
ATOM 598 C C . ALA A 1 77 ? -8.818 6.660 0.167 1.00 94.69 77 ALA A C 1
ATOM 600 O O . ALA A 1 77 ? -9.613 5.993 -0.503 1.00 94.69 77 ALA A O 1
ATOM 601 N N . ILE A 1 78 ? -8.756 6.628 1.495 1.00 94.31 78 ILE A N 1
ATOM 602 C CA . ILE A 1 78 ? -9.690 5.954 2.409 1.00 94.31 78 ILE A CA 1
ATOM 603 C C . ILE A 1 78 ? -10.216 6.936 3.471 1.00 94.31 78 ILE A C 1
ATOM 605 O O . ILE A 1 78 ? -10.697 6.517 4.523 1.00 94.31 78 ILE A O 1
ATOM 609 N N . ASP A 1 79 ? -10.053 8.236 3.216 1.00 95.00 79 ASP A N 1
ATOM 610 C CA . ASP A 1 79 ? -10.364 9.342 4.122 1.00 95.00 79 ASP A CA 1
ATOM 611 C C . ASP A 1 79 ? -9.598 9.268 5.455 1.00 95.00 79 ASP A C 1
ATOM 613 O O . ASP A 1 79 ? -10.099 9.657 6.512 1.00 95.00 79 ASP A O 1
ATOM 617 N N . CYS A 1 80 ? -8.354 8.768 5.416 1.00 96.19 80 CYS A N 1
ATOM 618 C CA . CYS A 1 80 ? -7.489 8.696 6.594 1.00 96.19 80 CYS A CA 1
ATOM 619 C C . CYS A 1 80 ? -6.009 8.930 6.240 1.00 96.19 80 CYS A C 1
ATOM 621 O O . CYS A 1 80 ? -5.230 7.973 6.143 1.00 96.19 80 CYS A O 1
ATOM 623 N N . PRO A 1 81 ? -5.578 10.198 6.091 1.00 95.94 81 PRO A N 1
ATOM 624 C CA . PRO A 1 81 ? -4.253 10.536 5.570 1.00 95.94 81 PRO A CA 1
ATOM 625 C C . PRO A 1 81 ? -3.087 9.880 6.321 1.00 95.94 81 PRO A C 1
ATOM 627 O O . PRO A 1 81 ? -2.152 9.391 5.693 1.00 95.94 81 PRO A O 1
ATOM 630 N N . THR A 1 82 ? -3.133 9.802 7.655 1.00 96.38 82 THR A N 1
ATOM 631 C CA . THR A 1 82 ? -2.051 9.172 8.434 1.00 96.38 82 THR A CA 1
ATOM 632 C C . THR A 1 82 ? -1.898 7.686 8.108 1.00 96.38 82 THR A C 1
ATOM 634 O O . THR A 1 82 ? -0.781 7.201 7.926 1.00 96.38 82 THR A O 1
ATOM 637 N N . VAL A 1 83 ? -3.015 6.964 7.985 1.00 97.44 83 VAL A N 1
ATOM 638 C CA . VAL A 1 83 ? -3.022 5.535 7.640 1.00 97.44 83 VAL A CA 1
ATOM 639 C C . VAL A 1 83 ? -2.551 5.324 6.203 1.00 97.44 83 VAL A C 1
ATOM 641 O O . VAL A 1 83 ? -1.735 4.438 5.948 1.00 97.44 83 VAL A O 1
ATOM 644 N N . GLU A 1 84 ? -3.005 6.168 5.278 1.00 97.88 84 GLU A N 1
ATOM 645 C CA . GLU A 1 84 ? -2.601 6.147 3.869 1.00 97.88 84 GLU A CA 1
ATOM 646 C C . GLU A 1 84 ? -1.087 6.335 3.706 1.00 97.88 84 GLU A C 1
ATOM 648 O O . GLU A 1 84 ? -0.425 5.548 3.024 1.00 97.88 84 GLU A O 1
ATOM 653 N N . GLN A 1 85 ? -0.515 7.345 4.370 1.00 96.94 85 GLN A N 1
ATOM 654 C CA . GLN A 1 85 ? 0.922 7.618 4.309 1.00 96.94 85 GLN A CA 1
ATOM 655 C C . GLN A 1 85 ? 1.743 6.525 5.001 1.00 96.94 85 GLN A C 1
ATOM 657 O O . GLN A 1 85 ? 2.787 6.115 4.488 1.00 96.94 85 GLN A O 1
ATOM 662 N N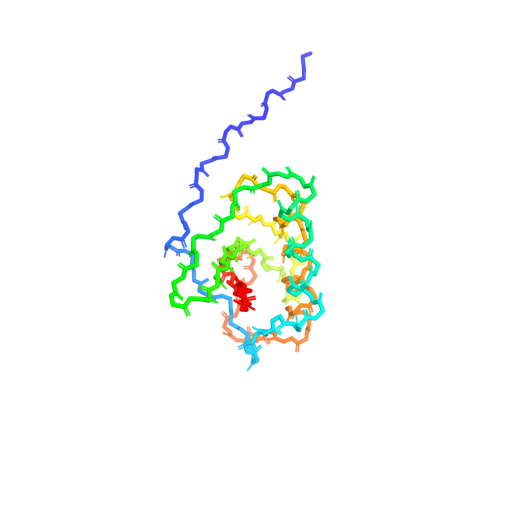 . TYR A 1 86 ? 1.264 6.000 6.132 1.00 97.88 86 TYR A N 1
ATOM 663 C CA . TYR A 1 86 ? 1.923 4.887 6.810 1.00 97.88 86 TYR A CA 1
ATOM 664 C C . TYR A 1 86 ? 1.967 3.630 5.931 1.00 97.88 86 TYR A C 1
ATOM 666 O O . TYR A 1 86 ? 3.024 3.014 5.778 1.00 97.88 86 TYR A O 1
ATOM 674 N N . ALA A 1 87 ? 0.848 3.281 5.289 1.00 97.62 87 ALA A N 1
ATOM 675 C CA . ALA A 1 87 ? 0.773 2.165 4.352 1.00 97.62 87 ALA A CA 1
ATOM 676 C C . ALA A 1 87 ? 1.714 2.355 3.151 1.00 97.62 87 ALA A C 1
ATOM 678 O O . ALA A 1 87 ? 2.414 1.415 2.771 1.00 97.62 87 ALA A O 1
ATOM 679 N N . ALA A 1 88 ? 1.800 3.568 2.593 1.00 97.69 88 ALA A N 1
ATOM 680 C CA . ALA A 1 88 ? 2.748 3.882 1.524 1.00 97.69 88 ALA A CA 1
ATOM 681 C C . ALA A 1 88 ? 4.209 3.646 1.958 1.00 97.69 88 ALA A C 1
ATOM 683 O O . ALA A 1 88 ? 4.980 3.010 1.234 1.00 97.69 88 ALA A O 1
ATOM 684 N N . GLY A 1 89 ? 4.572 4.065 3.176 1.00 97.50 89 GLY A N 1
ATOM 685 C CA . GLY A 1 89 ? 5.887 3.797 3.765 1.00 97.50 89 GLY A CA 1
ATOM 686 C C . GLY A 1 89 ? 6.172 2.302 3.958 1.00 97.50 89 GLY A C 1
ATOM 687 O O . GLY A 1 89 ? 7.259 1.824 3.616 1.00 97.50 89 GLY A O 1
ATOM 688 N N . LEU A 1 90 ? 5.188 1.536 4.443 1.00 97.62 90 LEU A N 1
ATOM 689 C CA . LEU A 1 90 ? 5.307 0.082 4.575 1.00 97.62 90 LEU A CA 1
ATOM 690 C C . LEU A 1 90 ? 5.524 -0.600 3.223 1.00 97.62 90 LEU A C 1
ATOM 692 O O . LEU A 1 90 ? 6.382 -1.471 3.119 1.00 97.62 90 LEU A O 1
ATOM 696 N N . VAL A 1 91 ? 4.806 -0.187 2.177 1.00 97.50 91 VAL A N 1
ATOM 697 C CA . VAL A 1 91 ? 4.971 -0.736 0.822 1.00 97.50 91 VAL A CA 1
ATOM 698 C C . VAL A 1 91 ? 6.393 -0.523 0.296 1.00 97.50 91 VAL A C 1
ATOM 700 O O . VAL A 1 91 ? 6.971 -1.463 -0.253 1.00 97.50 91 VAL A O 1
ATOM 703 N N . ILE A 1 92 ? 6.991 0.655 0.515 1.00 96.50 92 ILE A N 1
ATOM 704 C CA . ILE A 1 92 ? 8.394 0.932 0.153 1.00 96.50 92 ILE A CA 1
ATOM 705 C C . ILE A 1 92 ? 9.339 -0.015 0.903 1.00 96.50 92 ILE A C 1
ATOM 707 O O . ILE A 1 92 ? 10.222 -0.625 0.293 1.00 96.50 92 ILE A O 1
ATOM 711 N N . SER A 1 93 ? 9.141 -0.161 2.216 1.00 96.12 93 SER A N 1
ATOM 712 C CA . SER A 1 93 ? 9.939 -1.059 3.058 1.00 96.12 93 SER A CA 1
ATOM 713 C C . SER A 1 93 ? 9.835 -2.511 2.585 1.00 96.12 93 SER A C 1
ATOM 715 O O . SER A 1 93 ? 10.847 -3.176 2.372 1.00 96.12 93 SER A O 1
ATOM 717 N N . TYR A 1 94 ? 8.615 -2.982 2.322 1.00 96.31 94 TYR A N 1
ATOM 718 C CA . TYR A 1 94 ? 8.350 -4.344 1.877 1.00 96.31 94 TYR A CA 1
ATOM 719 C C . TYR A 1 94 ? 8.798 -4.644 0.456 1.00 96.31 94 TYR A C 1
ATOM 721 O O . TYR A 1 94 ? 8.999 -5.814 0.148 1.00 96.31 94 TYR A O 1
ATOM 729 N N . ALA A 1 95 ? 8.911 -3.646 -0.419 1.00 95.19 95 ALA A N 1
ATOM 730 C CA . ALA A 1 95 ? 9.414 -3.835 -1.775 1.00 95.19 95 ALA A CA 1
ATOM 731 C C . ALA A 1 95 ? 10.942 -3.990 -1.800 1.00 95.19 95 ALA A C 1
ATOM 733 O O . ALA A 1 95 ? 11.481 -4.720 -2.636 1.00 95.19 95 ALA A O 1
ATOM 734 N N . ARG A 1 96 ? 11.657 -3.349 -0.869 1.00 93.31 96 ARG A N 1
ATOM 735 C CA . ARG A 1 96 ? 13.123 -3.374 -0.819 1.00 93.31 96 ARG A CA 1
ATOM 736 C C . ARG A 1 96 ? 13.646 -4.813 -0.715 1.00 93.31 96 ARG A C 1
ATOM 738 O O . ARG A 1 96 ? 13.405 -5.507 0.264 1.00 93.31 96 ARG A O 1
ATOM 745 N N . GLY A 1 97 ? 14.367 -5.263 -1.744 1.00 90.75 97 GLY A N 1
ATOM 746 C CA . GLY A 1 97 ? 14.947 -6.613 -1.804 1.00 90.75 97 GLY A CA 1
ATOM 747 C C . GLY A 1 97 ? 13.936 -7.760 -1.971 1.00 90.75 97 GLY A C 1
ATOM 748 O O . GLY A 1 97 ? 14.331 -8.923 -1.953 1.00 90.75 97 GLY A O 1
ATOM 749 N N . ASN A 1 98 ? 12.648 -7.462 -2.160 1.00 93.69 98 ASN A N 1
ATOM 750 C CA . ASN A 1 98 ? 11.568 -8.453 -2.166 1.00 93.69 98 ASN A CA 1
ATOM 751 C C . ASN A 1 98 ? 10.734 -8.425 -3.459 1.00 93.69 98 ASN A C 1
ATOM 753 O O . ASN A 1 98 ? 9.689 -9.061 -3.519 1.00 93.69 98 ASN A O 1
ATOM 757 N N . LEU A 1 99 ? 11.161 -7.715 -4.505 1.00 93.38 99 LEU A N 1
ATOM 758 C CA . LEU A 1 99 ? 10.518 -7.767 -5.825 1.00 93.38 99 LEU A CA 1
ATOM 759 C C . LEU A 1 99 ? 11.108 -8.894 -6.680 1.00 93.38 99 LEU A C 1
ATOM 761 O O . LEU A 1 99 ? 12.283 -9.252 -6.535 1.00 93.38 99 LEU A O 1
ATOM 765 N N . VAL A 1 100 ? 10.300 -9.466 -7.573 1.00 92.38 100 VAL A N 1
ATOM 766 C CA . VAL A 1 100 ? 10.750 -10.417 -8.601 1.00 92.38 100 VAL A CA 1
ATOM 767 C C . VAL A 1 100 ? 11.198 -9.624 -9.841 1.00 92.38 100 VAL A C 1
ATOM 769 O O . VAL A 1 100 ? 10.331 -9.172 -10.587 1.00 92.38 100 VAL A O 1
ATOM 772 N N . PRO A 1 101 ? 12.513 -9.459 -10.111 1.00 87.06 101 PRO A N 1
ATOM 773 C CA . PRO A 1 101 ? 12.997 -8.489 -11.104 1.00 87.06 101 PRO A CA 1
ATOM 774 C C . PRO A 1 101 ? 12.449 -8.717 -12.515 1.00 87.06 101 PRO A C 1
ATOM 776 O O . PRO A 1 101 ? 12.065 -7.776 -13.184 1.00 87.06 101 PRO A O 1
ATOM 779 N N . ARG A 1 102 ? 12.309 -9.976 -12.944 1.00 88.69 102 ARG A N 1
ATOM 780 C CA . ARG A 1 102 ? 11.772 -10.320 -14.275 1.00 88.69 102 ARG A CA 1
ATOM 781 C C . ARG A 1 102 ? 10.284 -9.996 -14.487 1.00 88.69 102 ARG A C 1
ATOM 783 O O . ARG A 1 102 ? 9.805 -10.120 -15.605 1.00 88.69 102 ARG A O 1
ATOM 790 N N . PHE A 1 103 ? 9.544 -9.681 -13.422 1.00 90.81 103 PHE A N 1
ATOM 791 C CA . PHE A 1 103 ? 8.108 -9.373 -13.479 1.00 90.81 103 PHE A CA 1
ATOM 792 C C . PHE A 1 103 ? 7.802 -7.904 -13.177 1.00 90.81 103 PHE A C 1
ATOM 794 O O . PHE A 1 103 ? 6.650 -7.486 -13.283 1.00 90.81 103 PHE A O 1
ATOM 801 N N . VAL A 1 104 ? 8.818 -7.120 -12.811 1.00 90.94 104 VAL A N 1
ATOM 802 C CA . VAL A 1 104 ? 8.716 -5.665 -12.735 1.00 90.94 104 VAL A CA 1
ATOM 803 C C . VAL A 1 104 ? 9.352 -5.047 -13.972 1.00 90.94 104 VAL A C 1
ATOM 805 O O . VAL A 1 104 ? 10.401 -5.479 -14.437 1.00 90.94 104 VAL A O 1
ATOM 808 N N . SER A 1 105 ? 8.718 -4.012 -14.494 1.00 92.38 105 SER A N 1
ATOM 809 C CA . SER A 1 105 ? 9.212 -3.229 -15.614 1.00 92.38 105 SER A CA 1
ATOM 810 C C . SER A 1 105 ? 9.421 -1.797 -15.128 1.00 92.38 105 SER A C 1
ATOM 812 O O . SER A 1 105 ? 8.490 -1.208 -14.566 1.00 92.38 105 SER A O 1
ATOM 814 N N . PRO A 1 106 ? 10.621 -1.228 -15.312 1.00 92.19 106 PRO A N 1
ATOM 815 C CA . PRO A 1 106 ? 10.863 0.182 -15.049 1.00 92.19 106 PRO A CA 1
ATOM 816 C C . PRO A 1 106 ? 9.857 1.091 -15.758 1.00 92.19 106 PRO A C 1
ATOM 818 O O . PRO A 1 106 ? 9.436 0.808 -16.876 1.00 92.19 106 PRO A O 1
ATOM 821 N N . GLY A 1 107 ? 9.465 2.181 -15.102 1.00 91.62 107 GLY A N 1
ATOM 822 C CA . GLY A 1 107 ? 8.493 3.146 -15.618 1.00 91.62 107 GLY A CA 1
ATOM 823 C C . GLY A 1 107 ? 7.028 2.723 -15.468 1.00 91.62 107 GLY A C 1
ATOM 824 O O . GLY A 1 107 ? 6.147 3.565 -15.639 1.00 91.62 107 GLY A O 1
ATOM 825 N N . ASN A 1 108 ? 6.749 1.469 -15.091 1.00 94.19 108 ASN A N 1
ATOM 826 C CA . ASN A 1 108 ? 5.382 0.987 -14.911 1.00 94.19 108 ASN A CA 1
ATOM 827 C C . ASN A 1 108 ? 4.860 1.192 -13.484 1.00 94.19 108 ASN A C 1
ATOM 829 O O . ASN A 1 108 ? 5.594 1.104 -12.492 1.00 94.19 108 ASN A O 1
ATOM 833 N N . TRP A 1 109 ? 3.549 1.417 -13.411 1.00 96.44 109 TRP A N 1
ATOM 834 C CA . TRP A 1 109 ? 2.782 1.461 -12.173 1.00 96.44 109 TRP A CA 1
ATOM 835 C C . TRP A 1 109 ? 2.208 0.085 -11.837 1.00 96.44 109 TRP A C 1
ATOM 837 O O . TRP A 1 109 ? 1.705 -0.624 -12.706 1.00 96.44 109 TRP A O 1
ATOM 847 N N . TYR A 1 110 ? 2.243 -0.257 -10.553 1.00 97.25 110 TYR A N 1
ATOM 848 C CA . TYR A 1 110 ? 1.721 -1.500 -9.989 1.00 97.25 110 TYR A CA 1
ATOM 849 C C . TYR A 1 110 ? 0.831 -1.203 -8.788 1.00 97.25 110 TYR A C 1
ATOM 851 O O . TYR A 1 110 ? 0.969 -0.157 -8.159 1.00 97.25 110 TYR A O 1
ATOM 859 N N . ARG A 1 111 ? -0.036 -2.141 -8.413 1.00 97.81 111 ARG A N 1
ATOM 860 C CA . ARG A 1 111 ? -0.844 -2.071 -7.192 1.00 97.81 111 ARG A CA 1
ATOM 861 C C . ARG A 1 111 ? -0.271 -2.986 -6.116 1.00 97.81 111 ARG A C 1
ATOM 863 O O . ARG A 1 111 ? -0.234 -4.205 -6.274 1.00 97.81 111 ARG A O 1
ATOM 870 N N . ALA A 1 112 ? 0.136 -2.401 -4.999 1.00 97.44 112 ALA A N 1
ATOM 871 C CA . ALA A 1 112 ? 0.365 -3.113 -3.751 1.00 97.44 112 ALA A CA 1
ATOM 872 C C . ALA A 1 112 ? -0.915 -3.090 -2.906 1.00 97.44 112 ALA A C 1
ATOM 874 O O . ALA A 1 112 ? -1.635 -2.092 -2.887 1.00 97.44 112 ALA A O 1
ATOM 875 N N . VAL A 1 113 ? -1.185 -4.189 -2.204 1.00 97.00 113 VAL A N 1
ATOM 876 C CA . VAL A 1 113 ? -2.336 -4.326 -1.306 1.00 97.00 113 VAL A CA 1
ATOM 877 C C . VAL A 1 113 ? -1.816 -4.704 0.072 1.00 97.00 113 VAL A C 1
ATOM 879 O O . VAL A 1 113 ? -1.118 -5.709 0.214 1.00 97.00 113 VAL A O 1
ATOM 882 N N . LEU A 1 114 ? -2.150 -3.903 1.082 1.00 96.88 114 LEU A N 1
ATOM 883 C CA . LEU A 1 114 ? -1.921 -4.229 2.485 1.00 96.88 114 LEU A CA 1
ATOM 884 C C . LEU A 1 114 ? -3.256 -4.539 3.154 1.00 96.88 114 LEU A C 1
ATOM 886 O O . LEU A 1 114 ? -4.213 -3.778 3.023 1.00 96.88 114 LEU A O 1
ATOM 890 N N . LEU A 1 115 ? -3.298 -5.657 3.875 1.00 96.31 115 LEU A N 1
ATOM 891 C CA . LEU A 1 115 ? -4.448 -6.080 4.664 1.00 96.31 115 LEU A CA 1
ATOM 892 C C . LEU A 1 115 ? -4.065 -6.049 6.139 1.00 96.31 115 LEU A C 1
ATOM 894 O O . LEU A 1 115 ? -3.126 -6.731 6.548 1.00 96.31 115 LEU A O 1
ATOM 898 N N . PHE A 1 116 ? -4.798 -5.260 6.915 1.00 96.56 116 PHE A N 1
ATOM 899 C CA . PHE A 1 116 ? -4.697 -5.205 8.367 1.00 96.56 116 PHE A CA 1
ATOM 900 C C . PHE A 1 116 ? -5.959 -5.829 8.950 1.00 96.56 116 PHE A C 1
ATOM 902 O O . PHE A 1 116 ? -7.057 -5.360 8.659 1.00 96.56 116 PHE A O 1
ATOM 909 N N . ASP A 1 117 ? -5.817 -6.869 9.763 1.00 94.94 117 ASP A N 1
ATOM 910 C CA . ASP A 1 117 ? -6.936 -7.541 10.417 1.00 94.94 117 ASP A CA 1
ATOM 911 C C . ASP A 1 117 ? -6.747 -7.601 11.933 1.00 94.94 117 ASP A C 1
ATOM 913 O O . ASP A 1 117 ? -5.631 -7.751 12.434 1.00 94.94 117 ASP A O 1
ATOM 917 N N . TRP A 1 118 ? -7.844 -7.445 12.671 1.00 94.44 118 TRP A N 1
ATOM 918 C CA . TRP A 1 118 ? -7.856 -7.561 14.126 1.00 94.44 118 TRP A CA 1
ATOM 919 C C . TRP A 1 118 ? -9.193 -8.079 14.645 1.00 94.44 118 TRP A C 1
ATOM 921 O O . TRP A 1 118 ? -10.219 -8.022 13.964 1.00 94.44 118 TRP A O 1
ATOM 931 N N . VAL A 1 119 ? -9.157 -8.604 15.868 1.00 91.38 119 VAL A N 1
ATOM 932 C CA . VAL A 1 119 ? -10.358 -8.929 16.640 1.00 91.38 119 VAL A CA 1
ATOM 933 C C . VAL A 1 119 ? -10.836 -7.641 17.306 1.00 91.38 119 VAL A C 1
ATOM 935 O O . VAL A 1 119 ? -10.017 -6.924 17.886 1.00 91.38 119 VAL A O 1
ATOM 938 N N . GLU A 1 120 ? -12.121 -7.336 17.141 1.00 77.31 120 GLU A N 1
ATOM 939 C CA . GLU A 1 120 ? -12.796 -6.191 17.769 1.00 77.31 120 GLU A CA 1
ATOM 940 C C . GLU A 1 120 ? -13.122 -6.485 19.240 1.00 77.31 120 GLU A C 1
ATOM 942 O O . GLU A 1 120 ? -13.516 -7.637 19.542 1.00 77.31 120 GLU A O 1
#

Radius of gyration: 15.64 Å; chains: 1; bounding box: 35×46×33 Å

Secondary structure (DSSP, 8-state):
-PPPPP-PPPP-TTTSPBP-BSS-----HHHHHHHHHHHHHTTPPPPPPBTTEEEEEEEEEEEE-TTSSEEEEEEPP-S-HHHHHHHHHHHHHHHTTTB-GGG--TT-EEEEEEEEEEE-

Foldseek 3Di:
DPDDPPPDDPDPQVPAAAFAFQDQDADDPVSLVVLVVQCVVVVFDFADDDPQKGKDKKKKKFAAAPVRATPDIDIDDRVRVVNRVSVRVVVNVRSVVTGDSVPDDHGGIHIYMYMRMDGD

pLDDT: mean 91.39, std 10.68, range [48.25, 98.06]

Sequence (120 aa):
MVPVPQARSPIDWQALPPLPYRRTPRPTAQMTAFIQSELRRASCPRPLPVSGRAQLQVDVAVLIGEDHVVRATIPRAIDCPTVEQYAAGLVISYARGNLVPRFVSPGNWYRAVLLFDWVE